Protein AF-A0AAW3YRT5-F1 (afdb_monomer_lite)

Sequence (83 aa):
LQDTNRDIKISELEKKGRLVLFNLENGHEPKNQKEGEQWLSILEENKKAKTIPQKRLETFIERLKVFLNKILRKGREFSLEGL

Organism: NCBI:txid290112

Structure (mmCIF, N/CA/C/O backbone):
data_AF-A0AAW3YRT5-F1
#
_entry.id   AF-A0AAW3YRT5-F1
#
loop_
_atom_site.group_PDB
_atom_site.id
_atom_site.type_symbol
_atom_site.label_atom_id
_atom_site.label_alt_id
_atom_site.label_comp_id
_atom_site.label_asym_id
_atom_site.label_entity_id
_atom_site.label_seq_id
_atom_site.pdbx_PDB_ins_code
_atom_site.Cartn_x
_atom_site.Cartn_y
_atom_site.Cartn_z
_atom_site.occupancy
_atom_site.B_iso_or_equiv
_atom_site.auth_seq_id
_atom_site.auth_comp_id
_atom_site.auth_asym_id
_atom_site.auth_atom_id
_atom_site.pdbx_PDB_model_num
ATOM 1 N N . LEU A 1 1 ? -33.527 3.252 -2.246 1.00 50.50 1 LEU A N 1
ATOM 2 C CA . LEU A 1 1 ? -32.160 2.926 -1.788 1.00 50.50 1 LEU A CA 1
ATOM 3 C C . LEU A 1 1 ? -31.818 3.918 -0.689 1.00 50.50 1 LEU A C 1
ATOM 5 O O . LEU A 1 1 ? -31.768 5.106 -0.968 1.00 50.50 1 LEU A O 1
ATOM 9 N N . GLN A 1 2 ? -31.752 3.469 0.567 1.00 41.03 2 GLN A N 1
ATOM 10 C CA . GLN A 1 2 ? -31.348 4.326 1.683 1.00 41.03 2 GLN A CA 1
ATOM 11 C C . GLN A 1 2 ? -29.845 4.572 1.566 1.00 41.03 2 GLN A C 1
ATOM 13 O O . GLN A 1 2 ? -29.040 3.775 2.049 1.00 41.03 2 GLN A O 1
ATOM 18 N N . ASP A 1 3 ? -29.487 5.667 0.898 1.00 44.09 3 ASP A N 1
ATOM 19 C CA . ASP A 1 3 ? -28.149 6.247 0.937 1.00 44.09 3 ASP A CA 1
ATOM 20 C C . ASP A 1 3 ? -27.904 6.721 2.365 1.00 44.09 3 ASP A C 1
ATOM 22 O O . ASP A 1 3 ? -28.229 7.836 2.780 1.00 44.09 3 ASP A O 1
ATOM 26 N N . THR A 1 4 ? -27.431 5.784 3.178 1.00 46.19 4 THR A N 1
ATOM 27 C CA . THR A 1 4 ? -27.035 6.064 4.541 1.00 46.19 4 THR A CA 1
ATOM 28 C C . THR A 1 4 ? -25.722 6.821 4.414 1.00 46.19 4 THR A C 1
ATOM 30 O O . THR A 1 4 ? -24.652 6.218 4.453 1.00 46.19 4 THR A O 1
ATOM 33 N N . ASN A 1 5 ? -25.824 8.144 4.240 1.00 44.88 5 ASN A N 1
ATOM 34 C CA . ASN A 1 5 ? -24.781 9.138 4.482 1.00 44.88 5 ASN A CA 1
ATOM 35 C C . ASN A 1 5 ? -24.366 9.063 5.961 1.00 44.88 5 ASN A C 1
ATOM 37 O O . ASN A 1 5 ? -24.540 9.992 6.747 1.00 44.88 5 ASN A O 1
ATOM 41 N N . ARG A 1 6 ? -23.840 7.910 6.381 1.00 47.00 6 ARG A N 1
ATOM 42 C CA . ARG A 1 6 ? -22.907 7.862 7.487 1.00 47.00 6 ARG A CA 1
ATOM 43 C C . ARG A 1 6 ? -21.712 8.609 6.944 1.00 47.00 6 ARG A C 1
ATOM 45 O O . ARG A 1 6 ? -20.984 8.088 6.104 1.00 47.00 6 ARG A O 1
ATOM 52 N N . ASP A 1 7 ? -21.566 9.839 7.404 1.00 51.75 7 ASP A N 1
ATOM 53 C CA . ASP A 1 7 ? -20.313 10.570 7.410 1.00 51.75 7 ASP A CA 1
ATOM 54 C C . ASP A 1 7 ? -19.315 9.711 8.206 1.00 51.75 7 ASP A C 1
ATOM 56 O O . ASP A 1 7 ? -19.075 9.899 9.399 1.00 51.75 7 ASP A O 1
ATOM 60 N N . ILE A 1 8 ? -18.832 8.627 7.591 1.00 58.56 8 ILE A N 1
ATOM 61 C CA . ILE A 1 8 ? -17.708 7.876 8.110 1.00 58.56 8 ILE A CA 1
ATOM 62 C C . ILE A 1 8 ? -16.583 8.883 7.939 1.00 58.56 8 ILE A C 1
ATOM 64 O O . ILE A 1 8 ? -16.127 9.112 6.819 1.00 58.56 8 ILE A O 1
ATOM 68 N N . LYS A 1 9 ? -16.201 9.555 9.030 1.00 60.78 9 LYS A N 1
ATOM 69 C CA . LYS A 1 9 ? -15.024 10.425 9.088 1.00 60.78 9 LYS A CA 1
ATOM 70 C C . LYS A 1 9 ? -13.775 9.569 8.890 1.00 60.78 9 LYS A C 1
ATOM 72 O O . LYS A 1 9 ? -13.019 9.303 9.817 1.00 60.78 9 LYS A O 1
ATOM 77 N N . ILE A 1 10 ? -13.606 9.075 7.671 1.00 69.56 10 ILE A N 1
ATOM 78 C CA . ILE A 1 10 ? -12.433 8.361 7.212 1.00 69.56 10 ILE A CA 1
ATOM 79 C C . ILE A 1 10 ? -11.367 9.430 7.041 1.00 69.56 10 ILE A C 1
ATOM 81 O O . ILE A 1 10 ? -11.513 10.337 6.217 1.00 69.56 10 ILE A O 1
ATOM 85 N N . SER A 1 11 ? -10.305 9.327 7.835 1.00 82.75 11 SER A N 1
ATOM 86 C CA . SER A 1 11 ? -9.152 10.212 7.729 1.00 82.75 11 SER A CA 1
ATOM 87 C C . SER A 1 11 ? -8.616 10.211 6.298 1.00 82.75 11 SER A C 1
ATOM 89 O O . SER A 1 11 ? -8.574 9.169 5.642 1.00 82.75 11 SER A O 1
ATOM 91 N N . GLU A 1 12 ? -8.124 11.356 5.827 1.00 87.56 12 GLU A N 1
ATOM 92 C CA . GLU A 1 12 ? -7.476 11.462 4.510 1.00 87.56 12 GLU A CA 1
ATOM 93 C C . GLU A 1 12 ? -6.354 10.425 4.331 1.00 87.56 12 GLU A C 1
ATOM 95 O O . GLU A 1 12 ? -6.155 9.890 3.241 1.00 87.56 12 GLU A O 1
ATOM 100 N N . LEU A 1 13 ? -5.672 10.072 5.426 1.00 87.50 13 LEU A N 1
ATOM 101 C CA . LEU A 1 13 ? -4.687 8.996 5.462 1.00 87.50 13 LEU A CA 1
ATOM 102 C C . LEU A 1 13 ? -5.281 7.639 5.047 1.00 87.50 13 LEU A C 1
ATOM 104 O O . LEU A 1 13 ? -4.699 6.949 4.211 1.00 87.50 13 LEU A O 1
ATOM 108 N N . GLU A 1 14 ? -6.447 7.276 5.584 1.00 87.38 14 GLU A N 1
ATOM 109 C CA . GLU A 1 14 ? -7.122 6.016 5.266 1.00 87.38 14 GLU A CA 1
ATOM 110 C C . GLU A 1 14 ? -7.653 6.005 3.833 1.00 87.38 14 GLU A C 1
ATOM 112 O O . GLU A 1 14 ? -7.503 4.997 3.141 1.00 87.38 14 GLU A O 1
ATOM 117 N N . LYS A 1 15 ? -8.178 7.133 3.335 1.00 89.88 15 LYS A N 1
ATOM 118 C CA . LYS A 1 15 ? -8.576 7.253 1.921 1.00 89.88 15 LYS A CA 1
ATOM 119 C C . LYS A 1 15 ? -7.394 6.991 0.988 1.00 89.88 15 LYS A C 1
ATOM 121 O O . LYS A 1 15 ? -7.506 6.179 0.070 1.00 89.88 15 LYS A O 1
ATOM 126 N N . LYS A 1 16 ? -6.244 7.617 1.260 1.00 91.56 16 LYS A N 1
ATOM 127 C CA . LYS A 1 16 ? -5.008 7.404 0.490 1.00 91.56 16 LYS A CA 1
ATOM 128 C C . LYS A 1 16 ? -4.533 5.954 0.572 1.00 91.56 16 LYS A C 1
ATOM 130 O O . LYS A 1 16 ? -4.205 5.368 -0.455 1.00 91.56 16 LYS A O 1
ATOM 135 N N . GLY A 1 17 ? -4.545 5.355 1.763 1.00 91.56 17 GLY A N 1
ATOM 136 C CA . GLY A 1 17 ? -4.155 3.956 1.955 1.00 91.56 17 GLY A CA 1
ATOM 137 C C . GLY A 1 17 ? -5.042 2.984 1.180 1.00 91.56 17 GLY A C 1
ATOM 138 O O . GLY A 1 17 ? -4.536 2.099 0.492 1.00 91.56 17 GLY A O 1
ATOM 139 N N . ARG A 1 18 ? -6.365 3.181 1.228 1.00 90.88 18 ARG A N 1
ATOM 140 C CA . ARG A 1 18 ? -7.331 2.367 0.477 1.00 90.88 18 ARG A CA 1
ATOM 141 C C . ARG A 1 18 ? -7.164 2.520 -1.033 1.00 90.88 18 ARG A C 1
ATOM 143 O O . ARG A 1 18 ? -7.248 1.518 -1.733 1.00 90.88 18 ARG A O 1
ATOM 150 N N . LEU A 1 19 ? -6.888 3.729 -1.523 1.00 92.31 19 LEU A N 1
ATOM 151 C CA . LEU A 1 19 ? -6.644 3.974 -2.946 1.00 92.31 19 LEU A CA 1
ATOM 152 C C . LEU A 1 19 ? -5.378 3.262 -3.443 1.00 92.31 19 LEU A C 1
ATOM 154 O O . LEU A 1 19 ? -5.409 2.606 -4.480 1.00 92.31 19 LEU A O 1
ATOM 158 N N . VAL A 1 20 ? -4.277 3.351 -2.691 1.00 92.06 20 VAL A N 1
ATOM 159 C CA . VAL A 1 20 ? -3.026 2.653 -3.030 1.00 92.06 20 VAL A CA 1
ATOM 160 C C . VAL A 1 20 ? -3.235 1.138 -3.047 1.00 92.06 20 VAL A C 1
ATOM 162 O O . VAL A 1 20 ? -2.815 0.474 -3.991 1.00 92.06 20 VAL A O 1
ATOM 165 N N . LEU A 1 21 ? -3.922 0.586 -2.041 1.00 90.69 21 LEU A N 1
ATOM 166 C CA . LEU A 1 21 ? -4.249 -0.841 -2.012 1.00 90.69 21 LEU A CA 1
ATOM 167 C C . LEU A 1 21 ? -5.110 -1.256 -3.202 1.00 90.69 21 LEU A C 1
ATOM 169 O O . LEU A 1 21 ? -4.773 -2.229 -3.865 1.00 90.69 21 LEU A O 1
ATOM 173 N N . PHE A 1 22 ? -6.157 -0.489 -3.511 1.00 91.19 22 PHE A N 1
ATOM 174 C CA . PHE A 1 22 ? -7.019 -0.748 -4.660 1.00 91.19 22 PHE A CA 1
ATOM 175 C C . PHE A 1 22 ? -6.217 -0.801 -5.966 1.00 91.19 22 PHE A C 1
ATOM 177 O O . PHE A 1 22 ? -6.392 -1.725 -6.756 1.00 91.19 22 PHE A O 1
ATOM 184 N N . ASN A 1 23 ? -5.295 0.139 -6.177 1.00 90.81 23 ASN A N 1
ATOM 185 C CA . ASN A 1 23 ? -4.424 0.131 -7.351 1.00 90.81 23 ASN A CA 1
ATOM 186 C C . ASN A 1 23 ? -3.578 -1.151 -7.413 1.00 90.81 23 ASN A C 1
ATOM 188 O O . ASN A 1 23 ? -3.603 -1.853 -8.424 1.00 90.81 23 ASN A O 1
ATOM 192 N N . LEU A 1 24 ? -2.895 -1.503 -6.320 1.00 89.31 24 LEU A N 1
ATOM 193 C CA . LEU A 1 24 ? -2.041 -2.694 -6.260 1.00 89.31 24 LEU A CA 1
ATOM 194 C C . 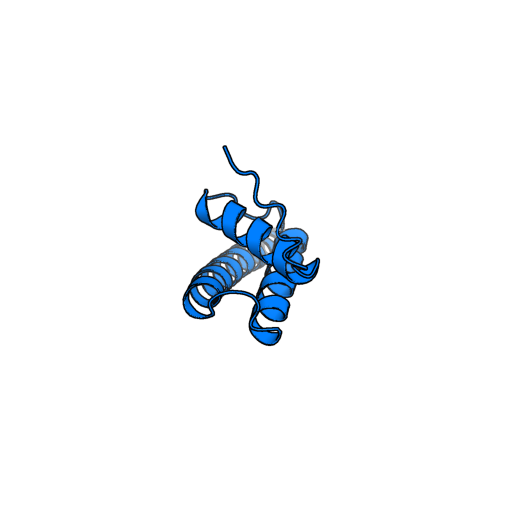LEU A 1 24 ? -2.826 -4.004 -6.424 1.00 89.31 24 LEU A C 1
ATOM 196 O O . LEU A 1 24 ? -2.317 -4.968 -6.996 1.00 89.31 24 LEU A O 1
ATOM 200 N N . GLU A 1 25 ? -4.063 -4.050 -5.936 1.00 88.75 25 GLU A N 1
ATOM 201 C CA . GLU A 1 25 ? -4.971 -5.191 -6.087 1.00 88.75 25 GLU A CA 1
ATOM 202 C C . GLU A 1 25 ? -5.415 -5.403 -7.528 1.00 88.75 25 GLU A C 1
ATOM 204 O O . GLU A 1 25 ? -5.527 -6.543 -7.970 1.00 88.75 25 GLU A O 1
ATOM 209 N N . ASN A 1 26 ? -5.597 -4.313 -8.270 1.00 91.25 26 ASN A N 1
ATOM 210 C CA . ASN A 1 26 ? -5.910 -4.341 -9.695 1.00 91.25 26 ASN A CA 1
ATOM 211 C C . ASN A 1 26 ? -4.654 -4.504 -10.576 1.00 91.25 26 ASN A C 1
ATOM 213 O O . ASN A 1 26 ? -4.743 -4.420 -11.797 1.00 91.25 26 ASN A O 1
ATOM 217 N N . GLY A 1 27 ? -3.480 -4.740 -9.977 1.00 86.88 27 GLY A N 1
ATOM 218 C CA . GLY A 1 27 ? -2.226 -4.937 -10.705 1.00 86.88 27 GLY A CA 1
ATOM 219 C C . GLY A 1 27 ? -1.570 -3.646 -11.199 1.00 86.88 27 GLY A C 1
ATOM 220 O O . GLY A 1 27 ? -0.636 -3.715 -11.993 1.00 86.88 27 GLY A O 1
ATOM 221 N N . HIS A 1 28 ? -2.016 -2.475 -10.735 1.00 89.50 28 HIS A N 1
ATOM 222 C CA . HIS A 1 28 ? -1.321 -1.222 -11.011 1.00 89.50 28 HIS A CA 1
ATOM 223 C C . HIS A 1 28 ? -0.072 -1.115 -10.141 1.00 89.50 28 HIS A C 1
ATOM 225 O O . HIS A 1 28 ? -0.146 -1.032 -8.914 1.00 89.50 28 HIS A O 1
ATOM 231 N N . GLU A 1 29 ? 1.076 -1.074 -10.799 1.00 88.19 29 GLU A N 1
ATOM 232 C CA . GLU A 1 29 ? 2.373 -0.844 -10.173 1.00 88.19 29 GLU A CA 1
ATOM 233 C C . GLU A 1 29 ? 2.731 0.655 -10.196 1.00 88.19 29 GLU A C 1
ATOM 235 O O . GLU A 1 29 ? 2.246 1.394 -11.062 1.00 88.19 29 GLU A O 1
ATOM 240 N N . PRO A 1 30 ? 3.574 1.133 -9.262 1.00 90.12 30 PRO A N 1
ATOM 241 C CA . PRO A 1 30 ? 4.057 2.504 -9.309 1.00 90.12 30 PRO A CA 1
ATOM 242 C C . PRO A 1 30 ? 4.911 2.741 -10.558 1.00 90.12 30 PRO A C 1
ATOM 244 O O . PRO A 1 30 ? 5.756 1.927 -10.929 1.00 90.12 30 PRO A O 1
ATOM 247 N N . LYS A 1 31 ? 4.732 3.901 -11.188 1.00 88.12 31 LYS A N 1
ATOM 248 C CA . LYS A 1 31 ? 5.381 4.275 -12.455 1.00 88.12 31 LYS A CA 1
ATOM 249 C C . LYS A 1 31 ? 6.891 4.452 -12.333 1.00 88.12 31 LYS A C 1
ATOM 251 O O . LYS A 1 31 ? 7.610 4.353 -13.322 1.00 88.12 31 LYS A O 1
ATOM 256 N N . ASN A 1 32 ? 7.370 4.799 -11.142 1.00 86.94 32 ASN A N 1
ATOM 257 C CA . ASN A 1 32 ? 8.779 5.038 -10.858 1.00 86.94 32 ASN A CA 1
ATOM 258 C C . ASN A 1 32 ? 9.078 4.830 -9.368 1.00 86.94 32 ASN A C 1
ATOM 260 O O . ASN A 1 32 ? 8.171 4.672 -8.548 1.00 86.94 32 ASN A O 1
ATOM 264 N N . GLN A 1 33 ? 10.368 4.863 -9.023 1.00 87.00 33 GLN A N 1
ATOM 265 C CA . GLN A 1 33 ? 10.836 4.696 -7.649 1.00 87.00 33 GLN A CA 1
ATOM 266 C C . GLN A 1 33 ? 10.167 5.686 -6.686 1.00 87.00 33 GLN A C 1
ATOM 268 O O . GLN A 1 33 ? 9.633 5.263 -5.667 1.00 87.00 33 GLN A O 1
ATOM 273 N N . LYS A 1 34 ? 10.123 6.977 -7.040 1.00 90.44 34 LYS A N 1
ATOM 274 C CA . LYS A 1 34 ? 9.565 8.035 -6.187 1.00 90.44 34 LYS A CA 1
ATOM 275 C C . LYS A 1 34 ? 8.091 7.791 -5.854 1.00 90.44 34 LYS A C 1
ATOM 277 O O . LYS A 1 34 ? 7.676 7.955 -4.710 1.00 90.44 34 LYS A O 1
ATOM 282 N N . GLU A 1 35 ? 7.295 7.391 -6.844 1.00 91.62 35 GLU A N 1
ATOM 283 C CA . GLU A 1 35 ? 5.888 7.043 -6.637 1.00 91.62 35 GLU A CA 1
ATOM 284 C C . GLU A 1 35 ? 5.749 5.799 -5.751 1.00 91.62 35 GLU A C 1
ATOM 286 O O . GLU A 1 35 ? 4.927 5.789 -4.836 1.00 91.62 35 GLU A O 1
ATOM 291 N N . GLY A 1 36 ? 6.600 4.788 -5.951 1.00 92.00 36 GLY A N 1
ATOM 292 C CA . GLY A 1 36 ? 6.618 3.598 -5.103 1.00 92.00 36 GLY A CA 1
ATOM 293 C C . GLY A 1 36 ? 7.027 3.891 -3.656 1.00 92.00 36 GLY A C 1
ATOM 294 O O . GLY A 1 36 ? 6.408 3.370 -2.735 1.00 92.00 36 GLY A O 1
ATOM 295 N N . GLU A 1 37 ? 8.002 4.769 -3.423 1.00 92.75 37 GLU A N 1
ATOM 296 C CA . GLU A 1 37 ? 8.386 5.217 -2.077 1.00 92.75 37 GLU A CA 1
ATOM 297 C C . GLU A 1 37 ? 7.247 5.990 -1.398 1.00 92.75 37 GLU A C 1
ATOM 299 O O . GLU A 1 37 ? 6.954 5.767 -0.221 1.00 92.75 37 GLU A O 1
ATOM 304 N N . GLN A 1 38 ? 6.536 6.839 -2.148 1.00 94.00 38 GLN A N 1
ATOM 305 C CA . GLN A 1 38 ? 5.365 7.551 -1.639 1.00 94.00 38 GLN A CA 1
ATOM 306 C C . GLN A 1 38 ? 4.241 6.580 -1.247 1.00 94.00 38 GLN A C 1
ATOM 308 O O . GLN A 1 38 ? 3.650 6.711 -0.175 1.00 94.00 38 GLN A O 1
ATOM 313 N N . TRP A 1 39 ? 3.948 5.592 -2.095 1.00 94.19 39 TRP A N 1
ATOM 314 C CA . TRP A 1 39 ? 2.952 4.559 -1.802 1.00 94.19 39 TRP A CA 1
ATOM 315 C C . TRP A 1 39 ? 3.353 3.741 -0.573 1.00 94.19 39 TRP A C 1
ATOM 317 O O . TRP A 1 39 ? 2.508 3.487 0.284 1.00 94.19 39 TRP A O 1
ATOM 327 N N . LEU A 1 40 ? 4.638 3.400 -0.435 1.00 93.25 40 LEU A N 1
ATOM 328 C CA . LEU A 1 40 ? 5.161 2.695 0.734 1.00 93.25 40 LEU A CA 1
ATOM 329 C C . LEU A 1 40 ? 4.917 3.487 2.023 1.00 93.25 40 LEU A C 1
ATOM 331 O O . LEU A 1 40 ? 4.395 2.925 2.985 1.00 93.25 40 LEU A O 1
ATOM 335 N N . SER A 1 41 ? 5.247 4.784 2.021 1.00 92.94 41 SER A N 1
ATOM 336 C CA . SER A 1 41 ? 5.042 5.665 3.179 1.00 92.94 41 SER A CA 1
ATOM 337 C C . SER A 1 41 ? 3.573 5.702 3.588 1.00 92.94 41 SER A C 1
ATOM 339 O O . SER A 1 41 ? 3.252 5.484 4.754 1.00 92.94 41 SER A O 1
ATOM 341 N N . ILE A 1 42 ? 2.665 5.873 2.620 1.00 92.50 42 ILE A N 1
ATOM 342 C CA . ILE A 1 42 ? 1.220 5.908 2.879 1.00 92.50 42 ILE A CA 1
ATOM 343 C C . ILE A 1 42 ? 0.752 4.602 3.536 1.00 92.50 42 ILE A C 1
ATOM 345 O O . ILE A 1 42 ? -0.021 4.639 4.498 1.00 92.50 42 ILE A O 1
ATOM 349 N N . LEU A 1 43 ? 1.195 3.443 3.038 1.00 91.81 43 LEU A N 1
ATOM 350 C CA . LEU A 1 43 ? 0.809 2.145 3.597 1.00 91.81 43 LEU A CA 1
ATOM 351 C C . LEU A 1 43 ? 1.391 1.934 5.006 1.00 91.81 43 LEU A C 1
ATOM 353 O O . LEU A 1 43 ? 0.683 1.456 5.893 1.00 91.81 43 LEU A O 1
ATOM 357 N N . GLU A 1 44 ? 2.639 2.332 5.253 1.00 91.19 44 GLU A N 1
ATOM 358 C CA . GLU A 1 44 ? 3.267 2.253 6.580 1.00 91.19 44 GLU A CA 1
ATOM 359 C C . GLU A 1 44 ? 2.589 3.180 7.603 1.00 91.19 44 GLU A C 1
ATOM 361 O O . GLU A 1 44 ? 2.339 2.778 8.742 1.00 91.19 44 GLU A O 1
ATOM 366 N N . GLU A 1 45 ? 2.230 4.401 7.207 1.00 91.00 45 GLU A N 1
ATOM 367 C CA . GLU A 1 45 ? 1.482 5.336 8.052 1.00 91.00 45 GLU A CA 1
ATOM 368 C C . GLU A 1 45 ? 0.083 4.798 8.383 1.00 91.00 45 GLU A C 1
ATOM 370 O O . GLU A 1 45 ? -0.343 4.850 9.538 1.00 91.00 45 GLU A O 1
ATOM 375 N N . ASN A 1 46 ? -0.601 4.180 7.416 1.00 89.25 46 ASN A N 1
ATOM 376 C CA . ASN A 1 46 ? -1.870 3.488 7.663 1.00 89.25 46 ASN A CA 1
ATOM 377 C C . ASN A 1 46 ? -1.711 2.283 8.600 1.00 89.25 46 ASN A C 1
ATOM 379 O O . ASN A 1 46 ? -2.555 2.055 9.469 1.00 89.25 46 AS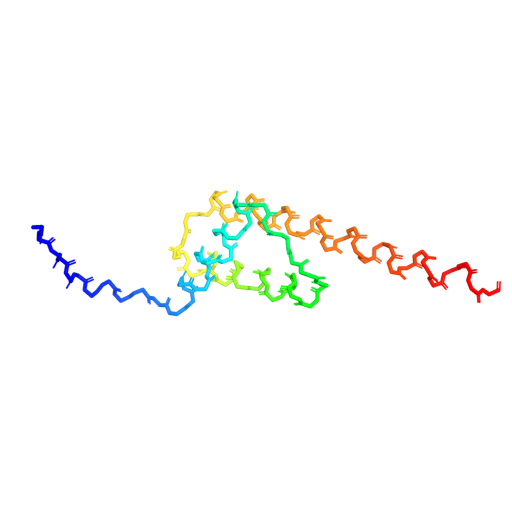N A O 1
ATOM 383 N N . LYS A 1 47 ? -0.612 1.527 8.473 1.00 88.12 47 LYS A N 1
ATOM 384 C CA . LYS A 1 47 ? -0.291 0.418 9.383 1.00 88.12 47 LYS A CA 1
ATOM 385 C C . LYS A 1 47 ? -0.129 0.913 10.822 1.00 88.12 47 LYS A C 1
ATOM 387 O O . LYS A 1 47 ? -0.656 0.278 11.738 1.00 88.12 47 LYS A O 1
ATOM 392 N N . LYS A 1 48 ? 0.557 2.046 11.018 1.00 87.94 48 LYS A N 1
ATOM 393 C CA . LYS A 1 48 ? 0.727 2.698 12.331 1.00 87.94 48 LYS A CA 1
ATOM 394 C C . LYS A 1 48 ? -0.600 3.210 12.889 1.00 87.94 48 LYS A C 1
ATOM 396 O O . LYS A 1 48 ? -0.885 2.989 14.062 1.00 87.94 48 LYS A O 1
ATOM 401 N N . ALA A 1 49 ? -1.419 3.832 12.043 1.00 86.31 49 ALA A N 1
ATOM 402 C CA . ALA A 1 49 ? -2.729 4.356 12.417 1.00 86.31 49 ALA A CA 1
ATOM 403 C C . ALA A 1 49 ? -3.786 3.259 12.656 1.00 86.31 49 ALA A C 1
ATOM 405 O O . ALA A 1 49 ? -4.854 3.554 13.185 1.00 86.31 49 ALA A O 1
ATOM 406 N N . LYS A 1 50 ? -3.499 1.999 12.286 1.00 84.12 50 LYS A N 1
ATOM 407 C CA . LYS A 1 50 ? -4.411 0.841 12.389 1.00 84.12 50 LYS A CA 1
ATOM 408 C C . LYS A 1 50 ? -5.772 1.081 11.715 1.00 84.12 50 LYS A C 1
ATOM 410 O O . LYS A 1 50 ? -6.775 0.490 12.101 1.00 84.12 50 LYS A O 1
ATOM 415 N N . THR A 1 51 ? -5.787 1.924 10.687 1.00 77.75 51 THR A N 1
ATOM 416 C CA . THR A 1 51 ? -6.970 2.312 9.899 1.00 77.75 51 THR A CA 1
ATOM 417 C C . THR A 1 51 ? -7.384 1.239 8.890 1.00 77.75 51 THR A C 1
ATOM 419 O O . THR A 1 51 ? -8.518 1.203 8.420 1.00 77.75 51 THR A O 1
ATOM 422 N N . ILE A 1 52 ? -6.464 0.337 8.538 1.00 80.75 52 ILE A N 1
ATOM 423 C CA . ILE A 1 52 ? -6.653 -0.708 7.527 1.00 80.75 52 ILE A CA 1
ATOM 424 C C . ILE A 1 52 ? -6.175 -2.059 8.095 1.00 80.75 52 ILE A C 1
ATOM 426 O O . ILE A 1 52 ? -5.216 -2.087 8.874 1.00 80.75 52 ILE A O 1
ATOM 430 N N . PRO A 1 53 ? -6.792 -3.198 7.712 1.00 85.50 53 PRO A N 1
ATOM 431 C CA . PRO A 1 53 ? -6.360 -4.524 8.153 1.00 85.50 53 PRO A CA 1
ATOM 432 C C . PRO A 1 53 ? -4.874 -4.794 7.877 1.00 85.50 53 PRO A C 1
ATOM 434 O O . PRO A 1 53 ? -4.434 -4.799 6.723 1.00 85.50 53 PRO A O 1
ATOM 437 N N . GLN A 1 54 ? -4.113 -5.082 8.938 1.00 84.62 54 GLN A N 1
ATOM 438 C CA . GLN A 1 54 ? -2.653 -5.237 8.877 1.00 84.62 54 GLN A CA 1
ATOM 439 C C . GLN A 1 54 ? -2.210 -6.350 7.925 1.00 84.62 54 GLN A C 1
ATOM 441 O O . GLN A 1 54 ? -1.336 -6.121 7.098 1.00 84.62 54 GLN A O 1
ATOM 446 N N . LYS A 1 55 ? -2.879 -7.508 7.951 1.00 86.19 55 LYS A N 1
ATOM 447 C CA . LYS A 1 55 ? -2.537 -8.649 7.085 1.00 86.19 55 LYS A CA 1
ATOM 448 C C . LYS A 1 55 ? -2.576 -8.296 5.592 1.00 86.19 55 LYS A C 1
ATOM 450 O O . LYS A 1 55 ? -1.725 -8.735 4.820 1.00 86.19 55 LYS A O 1
ATOM 455 N N . ARG A 1 56 ? -3.555 -7.475 5.187 1.00 83.06 56 ARG A N 1
ATOM 456 C CA . ARG A 1 56 ? -3.671 -6.981 3.807 1.00 83.06 56 ARG A CA 1
ATOM 457 C C . ARG A 1 56 ? -2.535 -6.003 3.518 1.00 83.06 56 ARG A C 1
ATOM 459 O O . ARG A 1 56 ? -1.805 -6.201 2.558 1.00 83.06 56 ARG A O 1
ATOM 466 N N . LEU A 1 57 ? -2.339 -5.012 4.388 1.00 87.25 57 LEU A N 1
ATOM 467 C CA . LEU A 1 57 ? -1.266 -4.022 4.268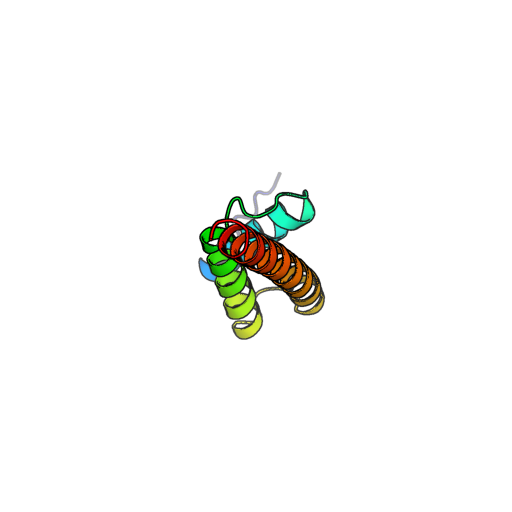 1.00 87.25 57 LEU A CA 1
ATOM 468 C C . LEU A 1 57 ? 0.121 -4.655 4.115 1.00 87.25 57 LEU A C 1
ATOM 470 O O . LEU A 1 57 ? 0.855 -4.280 3.210 1.00 87.25 57 LEU A O 1
ATOM 474 N N . GLU A 1 58 ? 0.469 -5.616 4.966 1.00 89.31 58 GLU A N 1
ATOM 475 C CA . GLU A 1 58 ? 1.794 -6.245 4.976 1.00 89.31 58 GLU A CA 1
ATOM 476 C C . GLU A 1 58 ? 2.105 -6.966 3.667 1.00 89.31 58 GLU A C 1
ATOM 478 O O . GLU A 1 58 ? 3.174 -6.753 3.098 1.00 89.31 58 GLU A O 1
ATOM 483 N N . THR A 1 59 ? 1.130 -7.700 3.126 1.00 89.62 59 THR A N 1
ATOM 484 C CA . THR A 1 59 ? 1.270 -8.394 1.837 1.00 89.62 59 THR A CA 1
ATOM 485 C C . THR A 1 59 ? 1.619 -7.414 0.709 1.00 89.62 59 THR A C 1
ATOM 487 O O . THR A 1 59 ? 2.503 -7.669 -0.112 1.00 89.62 59 THR A O 1
ATOM 490 N N . PHE A 1 60 ? 0.940 -6.265 0.668 1.00 88.62 60 PHE A N 1
ATOM 491 C CA . PHE A 1 60 ? 1.172 -5.252 -0.363 1.00 88.62 60 PHE A CA 1
ATOM 492 C C . PHE A 1 60 ? 2.452 -4.451 -0.130 1.00 88.62 60 PHE A C 1
ATOM 494 O O . PHE A 1 60 ? 3.156 -4.157 -1.092 1.00 88.62 60 PHE A O 1
ATOM 501 N N . ILE A 1 61 ? 2.793 -4.158 1.127 1.00 90.69 61 ILE A N 1
ATOM 502 C CA . ILE A 1 61 ? 4.058 -3.521 1.508 1.00 90.69 61 ILE A CA 1
ATOM 503 C C . ILE A 1 61 ? 5.247 -4.381 1.062 1.00 90.69 61 ILE A C 1
ATOM 505 O O . ILE A 1 61 ? 6.191 -3.850 0.477 1.00 90.69 61 ILE A O 1
ATOM 509 N N . GLU A 1 62 ? 5.210 -5.698 1.287 1.00 91.44 62 GLU A N 1
ATOM 510 C CA . GLU A 1 62 ? 6.267 -6.605 0.823 1.00 91.44 62 GLU A CA 1
ATOM 511 C C . GLU A 1 62 ? 6.382 -6.619 -0.701 1.00 91.44 62 GLU A C 1
ATOM 513 O O . GLU A 1 62 ? 7.481 -6.443 -1.233 1.00 91.44 62 GLU A O 1
ATOM 518 N N . ARG A 1 63 ? 5.257 -6.737 -1.420 1.00 88.88 63 ARG A N 1
ATOM 519 C CA . ARG A 1 63 ? 5.242 -6.645 -2.890 1.00 88.88 63 ARG A CA 1
ATOM 520 C C . ARG A 1 63 ? 5.880 -5.350 -3.390 1.00 88.88 63 ARG A C 1
ATOM 522 O O . ARG A 1 63 ? 6.707 -5.386 -4.300 1.00 88.88 63 ARG A O 1
ATOM 529 N N . LEU A 1 64 ? 5.534 -4.222 -2.771 1.00 89.25 64 LEU A N 1
ATOM 530 C CA . LEU A 1 64 ? 6.049 -2.909 -3.150 1.00 89.25 64 LEU A CA 1
ATOM 531 C C . LEU A 1 64 ? 7.556 -2.784 -2.887 1.00 89.25 64 LEU A C 1
ATOM 533 O O . LEU A 1 64 ? 8.290 -2.273 -3.730 1.00 89.25 64 LEU A O 1
ATOM 537 N N . LYS A 1 65 ? 8.04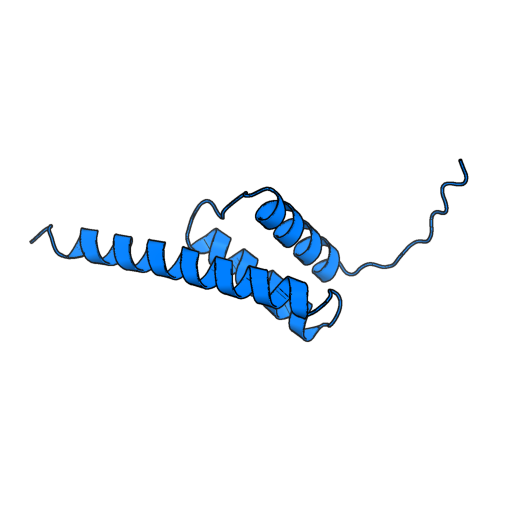3 -3.303 -1.751 1.00 90.06 65 LYS A N 1
ATOM 538 C CA . LYS A 1 65 ? 9.480 -3.348 -1.430 1.00 90.06 65 LYS A CA 1
ATOM 539 C C . LYS A 1 65 ? 10.260 -4.188 -2.442 1.00 90.06 65 LYS A C 1
ATOM 541 O O . LYS A 1 65 ? 11.335 -3.776 -2.875 1.00 90.06 65 LYS A O 1
ATOM 546 N N . VAL A 1 66 ? 9.716 -5.334 -2.862 1.00 89.94 66 VAL A N 1
ATOM 547 C CA . VAL A 1 66 ? 10.328 -6.176 -3.904 1.00 89.94 66 VAL A CA 1
ATOM 548 C C . VAL A 1 66 ? 10.392 -5.434 -5.241 1.00 89.94 66 VAL A C 1
ATOM 550 O O . VAL A 1 66 ? 11.428 -5.469 -5.908 1.00 89.94 66 VAL A O 1
ATOM 553 N N . PHE A 1 67 ? 9.322 -4.734 -5.622 1.00 86.25 67 PHE A N 1
ATOM 554 C CA . PHE A 1 67 ? 9.285 -3.920 -6.838 1.00 86.25 67 PHE A CA 1
ATOM 555 C C . PHE A 1 67 ? 10.330 -2.792 -6.811 1.00 86.25 67 PHE A C 1
ATOM 557 O O . PHE A 1 67 ? 11.136 -2.673 -7.736 1.00 86.25 67 PHE A O 1
ATOM 564 N N . LEU A 1 68 ? 10.392 -2.027 -5.717 1.00 88.06 68 LEU A N 1
ATOM 565 C CA . LEU A 1 68 ? 11.382 -0.962 -5.531 1.00 88.06 68 LEU A CA 1
ATOM 566 C C . LEU A 1 68 ? 12.820 -1.494 -5.596 1.00 88.06 68 LEU A C 1
ATOM 568 O O . LEU A 1 68 ? 13.668 -0.903 -6.262 1.00 88.06 68 LEU A O 1
ATOM 572 N N . ASN A 1 69 ? 13.090 -2.646 -4.977 1.00 88.44 69 ASN A N 1
ATOM 573 C CA . ASN A 1 69 ? 14.408 -3.278 -5.029 1.00 88.44 69 ASN A CA 1
ATOM 574 C C . ASN A 1 69 ? 14.799 -3.690 -6.464 1.00 88.44 69 ASN A C 1
ATOM 576 O O . ASN A 1 69 ? 15.942 -3.498 -6.876 1.00 88.44 69 ASN A O 1
ATOM 580 N N . LYS A 1 70 ? 13.853 -4.200 -7.267 1.00 86.69 70 LYS A N 1
ATOM 581 C CA . LYS A 1 70 ? 14.105 -4.519 -8.686 1.00 86.69 70 LYS A CA 1
ATOM 582 C C . LYS A 1 70 ? 14.484 -3.281 -9.501 1.00 86.69 70 LYS A C 1
ATOM 584 O O . LYS A 1 70 ? 15.415 -3.354 -10.302 1.00 86.69 70 LYS A O 1
ATOM 589 N N . ILE A 1 71 ? 13.796 -2.158 -9.290 1.00 83.31 71 ILE A N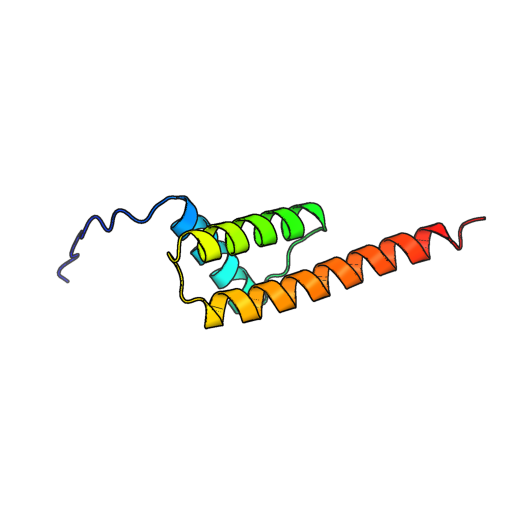 1
ATOM 590 C CA . ILE A 1 71 ? 14.102 -0.892 -9.978 1.00 83.31 71 ILE A CA 1
ATOM 591 C C . ILE A 1 71 ? 15.484 -0.373 -9.570 1.00 83.31 7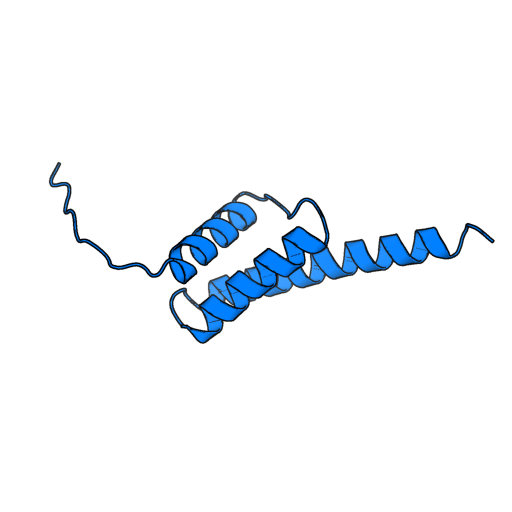1 ILE A C 1
ATOM 593 O O . ILE A 1 71 ? 16.277 -0.005 -10.435 1.00 83.31 71 ILE A O 1
ATOM 597 N N . LEU A 1 72 ? 15.800 -0.399 -8.272 1.00 79.44 72 LEU A N 1
ATOM 598 C CA . LEU A 1 72 ? 17.094 0.044 -7.749 1.00 79.44 72 LEU A CA 1
ATOM 599 C C . LEU A 1 72 ? 18.265 -0.789 -8.287 1.00 79.44 72 LEU A C 1
ATOM 601 O O . LEU A 1 72 ? 19.308 -0.228 -8.625 1.00 79.44 72 LEU A O 1
ATOM 605 N N . ARG A 1 73 ? 18.105 -2.117 -8.394 1.00 79.94 73 ARG A N 1
ATOM 606 C CA . ARG A 1 73 ? 19.142 -2.991 -8.970 1.00 79.94 73 ARG A CA 1
ATOM 607 C C . ARG A 1 73 ? 19.358 -2.709 -10.454 1.00 79.94 73 ARG A C 1
ATOM 609 O O . ARG A 1 73 ? 20.502 -2.491 -10.835 1.00 79.94 73 ARG A O 1
ATOM 616 N N . LYS A 1 74 ? 18.283 -2.580 -11.242 1.00 68.31 74 LYS A N 1
ATOM 617 C CA . LYS A 1 74 ? 18.392 -2.172 -12.653 1.00 68.31 74 LYS A CA 1
ATOM 618 C C . LYS A 1 74 ? 19.122 -0.836 -12.801 1.00 68.31 74 LYS A C 1
ATOM 620 O O . LYS A 1 74 ? 20.037 -0.741 -13.606 1.00 68.31 74 LYS A O 1
ATOM 625 N N . GLY A 1 75 ? 18.774 0.173 -11.999 1.00 64.81 75 GLY A N 1
ATOM 626 C CA . GLY A 1 75 ? 19.441 1.481 -12.039 1.00 64.81 75 GLY A CA 1
ATOM 627 C C . GLY A 1 75 ? 20.951 1.420 -11.762 1.00 64.81 75 GLY A C 1
ATOM 628 O O . GLY A 1 75 ? 21.716 2.175 -12.362 1.00 64.81 75 GLY A O 1
ATOM 629 N N . ARG A 1 76 ? 21.396 0.498 -10.893 1.00 61.50 76 ARG A N 1
ATOM 630 C CA . ARG A 1 76 ? 22.828 0.261 -10.637 1.00 61.50 76 ARG A CA 1
ATOM 631 C C . ARG A 1 76 ? 23.530 -0.487 -11.766 1.00 61.50 76 ARG A C 1
ATOM 633 O O . ARG A 1 76 ? 24.661 -0.130 -12.069 1.00 61.50 76 ARG A O 1
ATOM 640 N N . GLU A 1 77 ? 22.891 -1.482 -12.382 1.00 57.41 77 GLU A N 1
ATOM 641 C CA . GLU A 1 77 ? 23.481 -2.226 -13.509 1.00 57.41 77 GLU A CA 1
ATOM 642 C C . GLU A 1 77 ? 23.745 -1.304 -14.711 1.00 57.41 77 GLU A C 1
ATOM 644 O O . GLU A 1 77 ? 24.847 -1.311 -15.251 1.00 57.41 77 GLU A O 1
ATOM 649 N N . PHE A 1 78 ? 22.823 -0.385 -15.025 1.00 53.00 78 PHE A N 1
ATOM 650 C CA . PHE A 1 78 ? 23.036 0.626 -16.074 1.00 53.00 78 PHE A CA 1
ATOM 651 C C . PHE A 1 78 ? 24.179 1.614 -15.784 1.00 53.00 78 PHE A C 1
ATOM 653 O O . PHE A 1 78 ? 24.670 2.258 -16.705 1.00 53.00 78 PHE A O 1
ATOM 660 N N . SER A 1 79 ? 24.607 1.754 -14.525 1.00 53.50 79 SER A N 1
ATOM 661 C CA . SER A 1 79 ? 25.707 2.656 -14.152 1.00 53.50 79 SER A CA 1
ATOM 662 C C . SER A 1 79 ? 27.088 1.991 -14.234 1.00 53.50 79 SER A C 1
ATOM 664 O O . SER A 1 79 ? 28.089 2.691 -14.122 1.00 53.50 79 SER A O 1
ATOM 666 N N . LEU A 1 80 ? 27.162 0.663 -14.401 1.00 53.72 80 LEU A N 1
ATOM 667 C CA . LEU A 1 80 ? 28.425 -0.092 -14.404 1.00 53.72 80 LEU A CA 1
ATOM 668 C C . LEU A 1 80 ? 28.898 -0.525 -15.801 1.00 53.72 80 LEU A C 1
ATOM 670 O O . LEU A 1 80 ? 30.079 -0.805 -15.953 1.00 53.72 80 LEU A O 1
ATOM 674 N N . GLU A 1 81 ? 28.033 -0.535 -16.818 1.00 52.97 81 GLU A N 1
ATOM 675 C CA . GLU A 1 81 ? 28.413 -0.869 -18.209 1.00 52.97 81 GLU A CA 1
ATOM 676 C C . GLU A 1 81 ? 28.801 0.356 -19.066 1.00 52.97 81 GLU A C 1
ATOM 678 O O . GLU A 1 81 ? 28.973 0.244 -20.276 1.00 52.97 81 GLU A O 1
ATOM 683 N N . GLY A 1 82 ? 28.922 1.540 -18.458 1.00 52.78 82 GLY A N 1
ATOM 684 C CA . GLY A 1 82 ? 29.190 2.803 -19.158 1.00 52.78 82 GLY A CA 1
ATOM 685 C C . GLY A 1 82 ? 30.599 3.378 -18.985 1.00 52.78 82 GLY A C 1
ATOM 686 O O . GLY A 1 82 ? 30.745 4.589 -19.153 1.00 52.78 82 GLY A O 1
ATOM 687 N N . LEU A 1 83 ? 31.596 2.572 -18.598 1.00 44.41 83 LEU A N 1
ATOM 688 C CA . LEU A 1 83 ? 32.965 3.031 -18.318 1.00 44.41 83 LEU A CA 1
ATOM 689 C C . LEU A 1 83 ? 34.012 2.260 -19.125 1.00 44.41 83 LEU A C 1
ATOM 691 O O . LEU A 1 83 ? 33.958 1.011 -19.108 1.00 44.41 83 LEU A O 1
#

Radius of gyration: 16.55 Å; chains: 1; bounding box: 65×20×32 Å

pLDDT: mean 80.21, std 15.67, range [41.03, 94.19]

Foldseek 3Di:
DPPPPPPPVQDPLLVLLVVLLVCVVVVNAQPDLVSLVVNLVSLVVCCVVVSDDNVSSVVVNVVSVVVNVVRVVVVVVVVPVPD

Secondary structure (DSSP, 8-state):
-----------HHHHHHHHHHHHHHTTPPPSSHHHHHHHHHHHHHHHHHT-S-HHHHHHHHHHHHHHHHHHHHHHHHTTTS--